Protein AF-D7SYY4-F1 (afdb_monomer_lite)

Secondary structure (DSSP, 8-state):
-HHHHHHHHHH--------HHHHHHHHHHGGGSTTTTTS---HHHHHHHHHHHHH-TTPPPPTT--HHHHHHHHHHHHHT-SS-TT-TTTHHHHHHTTT-HHHHHHHHTTS-HHHHHHHHHHHHHHHHHHHTTTTS---HHHHHTT--

Organism: Vitis vinifera (NCBI:txid29760)

pLDDT: mean 72.39, std 15.65, range [36.28, 93.69]

Structure (mmCIF, N/CA/C/O backbone):
data_AF-D7SYY4-F1
#
_entry.id   AF-D7SYY4-F1
#
loop_
_atom_site.group_PDB
_atom_site.id
_atom_site.type_symbol
_atom_site.label_atom_id
_atom_site.label_alt_id
_atom_site.label_comp_id
_atom_site.label_asym_id
_atom_site.label_entity_id
_atom_site.label_seq_id
_atom_site.pdbx_PDB_ins_code
_atom_site.Cartn_x
_atom_site.Cartn_y
_atom_site.Cartn_z
_atom_site.occupancy
_atom_site.B_iso_or_equiv
_atom_site.auth_seq_id
_atom_site.auth_comp_id
_atom_site.auth_asym_id
_atom_site.auth_atom_id
_atom_site.pdbx_PDB_model_num
ATOM 1 N N . MET A 1 1 ? 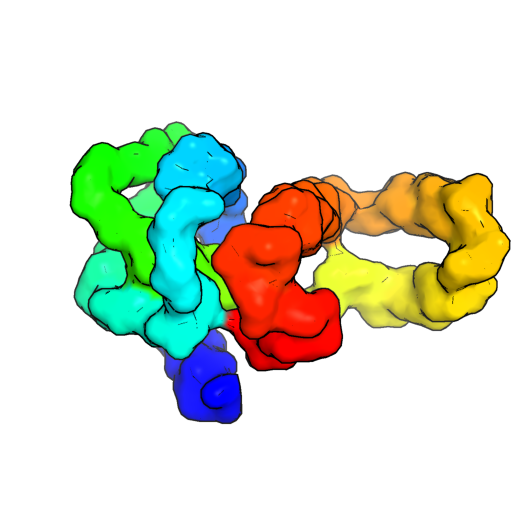0.645 -13.269 9.054 1.00 39.16 1 MET A N 1
ATOM 2 C CA . MET A 1 1 ? 0.969 -13.062 7.625 1.00 39.16 1 MET A CA 1
ATOM 3 C C . MET A 1 1 ? 0.149 -13.970 6.707 1.00 39.16 1 MET A C 1
ATOM 5 O O . MET A 1 1 ? -0.788 -13.464 6.114 1.00 39.16 1 MET A O 1
ATOM 9 N N . PHE A 1 2 ? 0.362 -15.296 6.660 1.00 36.28 2 PHE A N 1
ATOM 10 C CA . PHE A 1 2 ? -0.415 -16.194 5.773 1.00 36.28 2 PHE A CA 1
ATOM 11 C C . PHE A 1 2 ? -1.940 -16.154 6.000 1.00 36.28 2 PHE A C 1
ATOM 13 O O . PHE A 1 2 ? -2.691 -16.072 5.036 1.00 36.28 2 PHE A O 1
ATOM 20 N N . MET A 1 3 ? -2.406 -16.132 7.258 1.00 45.97 3 MET A N 1
ATOM 21 C CA . MET A 1 3 ? -3.841 -15.984 7.563 1.00 45.97 3 MET A CA 1
ATOM 22 C C . MET A 1 3 ? -4.418 -14.632 7.125 1.00 45.97 3 MET A C 1
ATOM 24 O O . MET A 1 3 ? -5.557 -14.588 6.682 1.00 45.97 3 MET A O 1
ATOM 28 N N . PHE A 1 4 ? -3.641 -13.549 7.218 1.00 47.75 4 PHE A N 1
ATOM 29 C CA . PHE A 1 4 ? -4.083 -12.200 6.849 1.00 47.75 4 PHE A CA 1
ATOM 30 C C . PHE A 1 4 ? -4.188 -12.046 5.327 1.00 47.75 4 PHE A C 1
ATOM 32 O O . PHE A 1 4 ? -5.172 -11.513 4.828 1.00 47.75 4 PHE A O 1
ATOM 39 N N . LEU A 1 5 ? -3.219 -12.595 4.585 1.00 45.75 5 LEU A N 1
ATOM 40 C CA . LEU A 1 5 ? -3.238 -12.622 3.121 1.00 45.75 5 LEU A CA 1
ATOM 41 C C . LEU A 1 5 ? -4.402 -13.463 2.586 1.00 45.75 5 LEU A C 1
ATOM 43 O O . LEU A 1 5 ? -5.123 -13.001 1.707 1.00 45.75 5 LEU A O 1
ATOM 47 N N . LEU A 1 6 ? -4.632 -14.657 3.150 1.00 49.94 6 LEU A N 1
ATOM 48 C CA . LEU A 1 6 ? -5.772 -15.500 2.775 1.00 49.94 6 LEU A CA 1
ATOM 49 C C . LEU A 1 6 ? -7.102 -14.804 3.102 1.00 49.94 6 LEU A C 1
ATOM 51 O O . LEU A 1 6 ? -8.025 -14.819 2.297 1.00 49.94 6 LEU A O 1
ATOM 55 N N . TRP A 1 7 ? -7.184 -14.153 4.264 1.00 52.66 7 TRP A N 1
ATOM 56 C CA . TRP A 1 7 ? -8.367 -13.417 4.698 1.00 52.66 7 TRP A CA 1
ATOM 57 C C . TRP A 1 7 ? -8.672 -12.213 3.794 1.00 52.66 7 TRP A C 1
ATOM 59 O O . TRP A 1 7 ? -9.812 -12.046 3.361 1.00 52.66 7 TRP A O 1
ATOM 69 N N . CYS A 1 8 ? -7.653 -11.432 3.431 1.00 52.19 8 CYS A N 1
ATOM 70 C CA . CYS A 1 8 ? -7.803 -10.289 2.539 1.00 52.19 8 CYS A CA 1
ATOM 71 C C . CYS A 1 8 ? -8.200 -10.714 1.116 1.00 52.19 8 CYS A C 1
ATOM 73 O O . CYS A 1 8 ? -9.085 -10.102 0.529 1.00 52.19 8 CYS A O 1
ATOM 75 N N . ASN A 1 9 ? -7.616 -11.792 0.580 1.00 49.69 9 ASN A N 1
ATOM 76 C CA . ASN A 1 9 ? -7.973 -12.311 -0.747 1.00 49.69 9 ASN A CA 1
ATOM 77 C C . ASN A 1 9 ? -9.384 -12.934 -0.792 1.00 49.69 9 ASN A C 1
ATOM 79 O O . ASN A 1 9 ? -10.056 -12.855 -1.813 1.00 49.69 9 ASN A O 1
ATOM 83 N N . ILE A 1 10 ? -9.844 -13.554 0.304 1.00 46.62 10 ILE A N 1
ATOM 84 C CA . ILE A 1 10 ? -11.146 -14.246 0.356 1.00 46.62 10 ILE A CA 1
ATOM 85 C C . ILE A 1 10 ? -12.308 -13.283 0.649 1.00 46.62 10 ILE A C 1
ATOM 87 O O . ILE A 1 10 ? -13.401 -13.474 0.118 1.00 46.62 10 ILE A O 1
ATOM 91 N N . HIS A 1 11 ? -12.110 -12.263 1.491 1.00 45.72 11 HIS A N 1
ATOM 92 C CA . HIS A 1 11 ? -13.207 -11.403 1.959 1.00 45.72 11 HIS A CA 1
ATOM 93 C C . HIS A 1 11 ? -13.196 -9.984 1.398 1.00 45.72 11 HIS A C 1
ATOM 95 O O . HIS A 1 11 ? -14.250 -9.349 1.346 1.00 45.72 11 HIS A O 1
ATOM 101 N N . CYS A 1 12 ? -12.044 -9.482 0.965 1.00 49.28 12 CYS A N 1
ATOM 102 C CA . CYS A 1 12 ? -11.928 -8.134 0.441 1.00 49.28 12 CYS A CA 1
ATOM 103 C C . CYS A 1 12 ? -11.822 -8.227 -1.087 1.00 49.28 12 CYS A C 1
ATOM 105 O O . CYS A 1 12 ? -10.736 -8.262 -1.656 1.00 49.28 12 CYS A O 1
ATOM 107 N N . ASN A 1 13 ? -12.979 -8.281 -1.754 1.00 46.84 13 ASN A N 1
ATOM 108 C CA . ASN A 1 13 ? -13.108 -8.180 -3.212 1.00 46.84 13 ASN A CA 1
ATOM 109 C C . ASN A 1 13 ? -12.811 -6.721 -3.630 1.00 46.84 13 ASN A C 1
ATOM 111 O O . ASN A 1 13 ? -13.703 -5.943 -3.970 1.00 46.84 13 ASN A O 1
ATOM 115 N N . LEU A 1 14 ? -11.559 -6.303 -3.434 1.00 50.66 14 LEU A N 1
ATOM 116 C CA . LEU A 1 14 ? -11.099 -4.922 -3.540 1.00 50.66 14 LEU A CA 1
ATOM 117 C C . LEU A 1 14 ? -10.851 -4.591 -5.008 1.00 50.66 14 LEU A C 1
ATOM 119 O O . LEU A 1 14 ? -9.714 -4.497 -5.456 1.00 50.66 14 LEU A O 1
ATOM 123 N N . GLN A 1 15 ? -11.918 -4.302 -5.747 1.00 48.88 15 GLN A N 1
ATOM 124 C CA . GLN A 1 15 ? -11.829 -3.328 -6.837 1.00 48.88 15 GLN A CA 1
ATOM 125 C C . GLN A 1 15 ? -11.751 -1.922 -6.221 1.00 48.88 15 GLN A C 1
ATOM 127 O O . GLN A 1 15 ? -12.607 -1.073 -6.448 1.00 48.88 15 GLN A O 1
ATOM 132 N N . MET A 1 16 ? -10.753 -1.690 -5.364 1.00 49.16 16 MET A N 1
ATOM 133 C CA . MET A 1 16 ? -10.583 -0.402 -4.706 1.00 49.16 16 MET A CA 1
ATOM 134 C C . MET A 1 16 ? -10.080 0.592 -5.733 1.00 49.16 16 MET A C 1
ATOM 136 O O . MET A 1 16 ? -8.897 0.615 -6.076 1.00 49.16 16 MET A O 1
ATOM 140 N N . ASN A 1 17 ? -10.968 1.479 -6.158 1.00 52.53 17 ASN A N 1
ATOM 141 C CA . ASN A 1 17 ? -10.536 2.789 -6.595 1.00 52.53 17 ASN A CA 1
ATOM 142 C C . ASN A 1 17 ? -9.964 3.508 -5.353 1.00 52.53 17 ASN A C 1
ATOM 144 O O . ASN A 1 17 ? -10.673 4.013 -4.495 1.00 52.53 17 ASN A O 1
ATOM 148 N N . TYR A 1 18 ? -8.646 3.390 -5.221 1.00 57.91 18 TYR A N 1
ATOM 149 C CA . TYR A 1 18 ? -7.681 4.237 -4.519 1.00 57.91 18 TYR A CA 1
ATOM 150 C C . TYR A 1 18 ? -8.182 5.135 -3.362 1.00 57.91 18 TYR A C 1
ATOM 152 O O . TYR A 1 18 ? -8.743 6.199 -3.616 1.00 57.91 18 TYR A O 1
ATOM 160 N N . PRO A 1 19 ? -7.836 4.859 -2.088 1.00 60.75 19 PRO A N 1
ATOM 161 C CA . PRO A 1 19 ? -8.019 5.827 -1.022 1.00 60.75 19 PRO A CA 1
ATOM 162 C C . PRO A 1 19 ? -6.720 6.632 -0.852 1.00 60.75 19 PRO A C 1
ATOM 164 O O . PRO A 1 19 ? -6.018 6.485 0.153 1.00 60.75 19 PRO A O 1
ATOM 167 N N . PHE A 1 20 ? -6.408 7.531 -1.801 1.00 66.62 20 PHE A N 1
ATOM 168 C CA . PHE A 1 20 ? -5.424 8.616 -1.576 1.00 66.62 20 PHE A CA 1
ATOM 169 C C . PHE A 1 20 ? -5.664 9.274 -0.213 1.00 66.62 20 PHE A C 1
ATOM 171 O O . PHE A 1 20 ? -4.745 9.648 0.509 1.00 66.62 20 PHE A O 1
ATOM 178 N N . THR A 1 21 ? -6.937 9.343 0.166 1.00 73.38 21 THR A N 1
ATOM 179 C CA . THR A 1 21 ? -7.409 9.870 1.429 1.00 73.38 21 THR A CA 1
ATOM 180 C C . THR A 1 21 ? -6.966 9.053 2.640 1.00 73.38 21 THR A C 1
ATOM 182 O O . THR A 1 21 ? -6.543 9.659 3.614 1.00 73.38 21 THR A O 1
ATOM 185 N N . CYS A 1 22 ? -6.969 7.713 2.596 1.00 76.88 22 CYS A N 1
ATOM 186 C CA . CYS A 1 22 ? -6.433 6.878 3.688 1.00 76.88 22 CYS A CA 1
ATOM 187 C C . CYS A 1 22 ? -4.925 7.066 3.846 1.00 76.88 22 CYS A C 1
ATOM 189 O O . CYS A 1 22 ? -4.392 7.112 4.951 1.00 76.88 22 CYS A O 1
ATOM 191 N N . MET A 1 23 ? -4.233 7.186 2.723 1.00 74.81 23 MET A N 1
ATOM 192 C CA . MET A 1 23 ? -2.800 7.416 2.675 1.00 74.81 23 MET A CA 1
ATOM 193 C C . MET A 1 23 ? -2.422 8.780 3.245 1.00 74.81 23 MET A C 1
ATOM 195 O O . MET A 1 23 ? -1.575 8.851 4.131 1.00 74.81 23 MET A O 1
ATOM 199 N N . ASN A 1 24 ? -3.096 9.846 2.817 1.00 76.31 24 ASN A N 1
ATOM 200 C CA . ASN A 1 24 ? -2.910 11.173 3.395 1.00 76.31 24 ASN A CA 1
ATOM 201 C C . ASN A 1 24 ? -3.293 11.196 4.869 1.00 76.31 24 ASN A C 1
ATOM 203 O O . ASN A 1 24 ? -2.575 11.779 5.669 1.00 76.31 24 ASN A O 1
ATOM 207 N N . TYR A 1 25 ? -4.375 10.517 5.247 1.00 80.62 25 TYR A N 1
ATOM 208 C CA . TYR A 1 25 ? -4.792 10.391 6.638 1.00 80.62 25 TYR A CA 1
ATOM 209 C C . TYR A 1 25 ? -3.696 9.750 7.501 1.00 80.62 25 TYR A C 1
ATOM 211 O O . TYR A 1 25 ? -3.315 10.301 8.534 1.00 80.62 25 TYR A O 1
ATOM 219 N N . LEU A 1 26 ? -3.106 8.643 7.039 1.00 79.00 26 LEU A N 1
ATOM 220 C CA . LEU A 1 26 ? -1.986 7.991 7.716 1.00 79.00 26 LEU A CA 1
ATOM 221 C C . LEU A 1 26 ? -0.742 8.878 7.762 1.00 79.00 26 LEU A C 1
ATOM 223 O O . LEU A 1 26 ? -0.141 8.981 8.828 1.00 79.00 26 LEU A O 1
ATOM 227 N N . ILE A 1 27 ? -0.377 9.529 6.651 1.00 74.56 27 ILE A N 1
ATOM 228 C CA . ILE A 1 27 ? 0.788 10.425 6.556 1.00 74.56 27 ILE A CA 1
ATOM 229 C C . ILE A 1 27 ? 0.645 11.625 7.511 1.00 74.56 27 ILE A C 1
ATOM 231 O O . ILE A 1 27 ? 1.607 11.989 8.189 1.00 74.56 27 ILE A O 1
ATOM 235 N N . LEU A 1 28 ? -0.556 12.204 7.602 1.00 74.38 28 LEU A N 1
ATOM 236 C CA . LEU A 1 28 ? -0.848 13.396 8.400 1.00 74.38 28 LEU A CA 1
ATOM 237 C C . LEU A 1 28 ? -1.025 13.094 9.896 1.00 74.38 28 LEU A C 1
ATOM 239 O O . LEU A 1 28 ? -0.534 13.858 10.725 1.00 74.38 28 LEU A O 1
ATOM 243 N N . LEU A 1 29 ? -1.712 12.002 10.256 1.00 70.06 29 LEU A N 1
ATOM 244 C CA . LEU A 1 29 ? -2.144 11.735 11.638 1.00 70.06 29 LEU A CA 1
ATOM 245 C C . LEU A 1 29 ? -1.468 10.511 12.276 1.00 70.06 29 LEU A C 1
ATOM 247 O O . LEU A 1 29 ? -1.242 10.483 13.485 1.00 70.06 29 LEU A O 1
ATOM 251 N N . GLY A 1 30 ? -1.112 9.503 11.478 1.00 58.62 30 GLY A N 1
ATOM 252 C CA . GLY A 1 30 ? -0.745 8.158 11.940 1.00 58.62 30 GLY A CA 1
ATOM 253 C C . GLY A 1 30 ? 0.569 8.031 12.704 1.00 58.62 30 GLY A C 1
ATOM 254 O O . GLY A 1 30 ? 0.789 7.078 13.446 1.00 58.62 30 GLY A O 1
ATOM 255 N N . LEU A 1 31 ? 1.484 8.976 12.529 1.00 59.31 31 LEU A N 1
ATOM 256 C CA . LEU A 1 31 ? 2.914 8.675 12.657 1.00 59.31 31 LEU A CA 1
ATOM 257 C C . LEU A 1 31 ? 3.559 9.186 13.945 1.00 59.31 31 LEU A C 1
ATOM 259 O O . LEU A 1 31 ? 4.784 9.260 14.022 1.00 59.31 31 LEU A O 1
ATOM 263 N N . ASN A 1 32 ? 2.760 9.561 14.943 1.00 57.59 32 ASN A N 1
ATOM 264 C CA . ASN A 1 32 ? 3.226 9.751 16.324 1.00 57.59 32 ASN A CA 1
ATOM 265 C C . ASN A 1 32 ? 2.850 8.565 17.227 1.00 57.59 32 ASN A C 1
ATOM 267 O O . ASN A 1 32 ? 3.300 8.509 18.368 1.00 57.59 32 ASN A O 1
ATOM 271 N N . SER A 1 33 ? 2.051 7.619 16.721 1.00 57.94 33 SER A N 1
ATOM 272 C CA . SER A 1 33 ? 1.621 6.452 17.482 1.00 57.94 33 SER A CA 1
ATOM 273 C C . SER A 1 33 ? 2.556 5.264 17.206 1.00 57.94 33 SER A C 1
ATOM 275 O O . SER A 1 33 ? 2.748 4.874 16.047 1.00 57.94 33 SER A O 1
ATOM 277 N N . PRO A 1 34 ? 3.215 4.694 18.228 1.00 60.62 34 PRO A N 1
ATOM 278 C CA . PRO A 1 34 ? 4.068 3.529 18.044 1.00 60.62 34 PRO A CA 1
ATOM 279 C C . PRO A 1 34 ? 3.238 2.311 17.609 1.00 60.62 34 PRO A C 1
ATOM 281 O O . PRO A 1 34 ? 2.111 2.118 18.047 1.00 60.62 34 PRO A O 1
ATOM 284 N N . ASN A 1 35 ? 3.834 1.434 16.795 1.00 66.00 35 ASN A N 1
ATOM 285 C CA . ASN A 1 35 ? 3.274 0.125 16.411 1.00 66.00 35 ASN A CA 1
ATOM 286 C C . ASN A 1 35 ? 2.011 0.123 15.522 1.00 66.00 35 ASN A C 1
ATOM 288 O O . ASN A 1 35 ? 1.415 -0.939 15.362 1.00 66.00 35 ASN A O 1
ATOM 292 N N . VAL A 1 36 ? 1.653 1.236 14.876 1.00 72.50 36 VAL A N 1
ATOM 293 C CA . VAL A 1 36 ? 0.459 1.350 14.007 1.00 72.50 36 VAL A CA 1
ATOM 294 C C . VAL A 1 36 ? 0.348 0.249 12.937 1.00 72.50 36 VAL A C 1
ATOM 296 O O . VAL A 1 36 ? -0.739 -0.252 12.685 1.00 72.50 36 VAL A O 1
ATOM 299 N N . PHE A 1 37 ? 1.466 -0.213 12.368 1.00 72.44 37 PHE A N 1
ATOM 300 C CA . PHE A 1 37 ? 1.464 -1.283 11.356 1.00 72.44 37 PHE A CA 1
ATOM 301 C C . PHE A 1 37 ? 1.529 -2.713 11.923 1.00 72.44 37 PHE A C 1
ATOM 303 O O . PHE A 1 37 ? 1.366 -3.674 11.170 1.00 72.44 37 PHE A O 1
ATOM 310 N N . LYS A 1 38 ? 1.755 -2.883 13.234 1.00 72.19 38 LYS A N 1
ATOM 311 C CA . LYS A 1 38 ? 1.967 -4.205 13.858 1.00 72.19 38 LYS A CA 1
ATOM 312 C C . LYS A 1 38 ? 0.681 -4.931 14.248 1.00 72.19 38 LYS A C 1
ATOM 314 O O . LYS A 1 38 ? 0.739 -6.125 14.514 1.00 72.19 38 LYS A O 1
ATOM 319 N N . SER A 1 39 ? -0.438 -4.218 14.331 1.00 78.50 39 SER A N 1
ATOM 320 C CA . SER A 1 39 ? -1.746 -4.795 14.645 1.00 78.50 39 SER A CA 1
ATOM 321 C C . SER A 1 39 ? -2.571 -4.976 13.369 1.00 78.50 39 SER A C 1
ATOM 323 O O . SER A 1 39 ? -2.339 -4.292 12.368 1.00 78.50 39 SER A O 1
ATOM 325 N N . ASP A 1 40 ? -3.503 -5.925 13.393 1.00 79.88 40 ASP A N 1
ATOM 326 C CA . ASP A 1 40 ? -4.377 -6.256 12.262 1.00 79.88 40 ASP A CA 1
ATOM 327 C C . ASP A 1 40 ? -5.647 -5.391 12.207 1.00 79.88 40 ASP A C 1
ATOM 329 O O . ASP A 1 40 ? -6.378 -5.466 11.224 1.00 79.88 40 ASP A O 1
ATOM 333 N N . GLY A 1 41 ? -5.867 -4.534 13.212 1.00 84.69 41 GLY A N 1
ATOM 334 C CA . GLY A 1 41 ? -7.030 -3.644 13.300 1.00 84.69 41 GLY A CA 1
ATOM 335 C C . GLY A 1 41 ? -8.347 -4.361 13.613 1.00 84.69 41 GLY A C 1
ATOM 336 O O . GLY A 1 41 ? -8.405 -5.587 13.734 1.00 84.69 41 GLY A O 1
ATOM 337 N N . ASP A 1 42 ? -9.415 -3.583 13.780 1.00 88.56 42 ASP A N 1
ATOM 338 C CA . ASP A 1 42 ? -10.776 -4.085 13.930 1.00 88.56 42 ASP A CA 1
ATOM 339 C C . ASP A 1 42 ? -11.352 -4.467 12.564 1.00 88.56 42 ASP A C 1
ATOM 341 O O . ASP A 1 42 ? -11.583 -3.652 11.664 1.00 88.56 42 ASP A O 1
ATOM 345 N N . ILE A 1 43 ? -11.654 -5.755 12.448 1.00 84.44 43 ILE A N 1
ATOM 346 C CA . ILE A 1 43 ? -12.205 -6.385 11.259 1.00 84.44 43 ILE A CA 1
ATOM 347 C C . ILE A 1 43 ? -13.479 -5.703 10.739 1.00 84.44 43 ILE A C 1
ATOM 349 O O . ILE A 1 43 ? -13.672 -5.584 9.528 1.00 84.44 43 ILE A O 1
ATOM 353 N N . LYS A 1 44 ? -14.350 -5.234 11.639 1.00 89.00 44 LYS A N 1
ATOM 354 C CA . LYS A 1 44 ? -15.634 -4.617 11.292 1.00 89.00 44 LYS A CA 1
ATOM 355 C C . LYS A 1 44 ? -15.425 -3.221 10.727 1.00 89.00 44 LYS A C 1
ATOM 357 O O . LYS A 1 44 ? -16.102 -2.848 9.770 1.00 89.00 44 LYS A O 1
ATOM 362 N N . VAL A 1 45 ? -14.473 -2.475 11.286 1.00 90.06 45 VAL A N 1
ATOM 363 C CA . VAL A 1 45 ? -14.098 -1.144 10.794 1.00 90.06 45 VAL A CA 1
ATOM 364 C C . VAL A 1 45 ? -13.484 -1.265 9.404 1.00 90.06 45 VAL A C 1
ATOM 366 O O . VAL A 1 45 ? -13.896 -0.557 8.488 1.00 90.06 45 VAL A O 1
ATOM 369 N N . ILE A 1 46 ? -12.577 -2.224 9.204 1.00 86.56 46 ILE A N 1
ATOM 370 C CA . ILE A 1 46 ? -11.950 -2.468 7.899 1.00 86.56 46 ILE A CA 1
ATOM 371 C C . ILE A 1 46 ? -13.007 -2.835 6.849 1.00 86.56 46 ILE A C 1
ATOM 373 O O . ILE A 1 46 ? -13.030 -2.237 5.777 1.00 86.56 46 ILE A O 1
ATOM 377 N N . GLN A 1 47 ? -13.926 -3.757 7.152 1.00 85.44 47 GLN A N 1
ATOM 378 C CA . GLN A 1 47 ? -15.008 -4.137 6.232 1.00 85.44 47 GLN A CA 1
ATOM 379 C C . GLN A 1 47 ? -15.938 -2.967 5.888 1.00 85.44 47 GLN A C 1
ATOM 381 O O . GLN A 1 47 ? -16.355 -2.818 4.734 1.00 85.44 47 GLN A O 1
ATOM 386 N N . TYR A 1 48 ? -16.247 -2.121 6.873 1.00 89.00 48 TYR A N 1
ATOM 387 C CA . TYR A 1 48 ? -17.011 -0.899 6.657 1.00 89.00 48 TYR A CA 1
ATOM 388 C C . TYR A 1 48 ? -16.284 0.056 5.701 1.00 89.00 48 TYR A C 1
ATOM 390 O O . TYR A 1 48 ? -16.878 0.500 4.719 1.00 89.00 48 TYR A O 1
ATOM 398 N N . LEU A 1 49 ? -14.995 0.318 5.934 1.00 86.38 49 LEU A N 1
ATOM 399 C CA . LEU A 1 49 ? -14.190 1.205 5.091 1.00 86.38 49 LEU A CA 1
ATOM 400 C C . LEU A 1 49 ? -14.058 0.666 3.663 1.00 86.38 49 LEU A C 1
ATOM 402 O O . LEU A 1 49 ? -14.222 1.417 2.708 1.00 86.38 49 LEU A O 1
ATOM 406 N N . VAL A 1 50 ? -13.830 -0.637 3.502 1.00 82.69 50 VAL A N 1
ATOM 407 C CA . VAL A 1 50 ? -13.820 -1.293 2.186 1.00 82.69 50 VAL A CA 1
ATOM 408 C C . VAL A 1 50 ? -15.145 -1.078 1.457 1.00 82.69 50 VAL A C 1
ATOM 410 O O . VAL A 1 50 ? -15.160 -0.677 0.297 1.00 82.69 50 VAL A O 1
ATOM 413 N N . SER A 1 51 ? -16.268 -1.294 2.144 1.00 84.25 51 SER A N 1
ATOM 414 C CA . SER A 1 51 ? -17.600 -1.105 1.559 1.00 84.25 51 SER A CA 1
ATOM 415 C C . SER A 1 51 ? -17.851 0.353 1.163 1.00 84.25 51 SER A C 1
ATOM 417 O O . SER A 1 51 ? -18.458 0.614 0.125 1.00 84.25 51 SER A O 1
ATOM 419 N N . LEU A 1 52 ? -17.366 1.298 1.973 1.00 85.38 52 LEU A N 1
ATOM 420 C CA . LEU A 1 52 ? -17.456 2.732 1.715 1.00 85.38 52 LEU A CA 1
ATOM 421 C C . LEU A 1 52 ? -16.713 3.112 0.425 1.00 85.38 52 LEU A C 1
ATOM 423 O O . LEU A 1 52 ? -17.310 3.706 -0.469 1.00 85.38 52 LEU A O 1
ATOM 427 N N . TYR A 1 53 ? -15.448 2.710 0.298 1.00 79.00 53 TYR A N 1
ATOM 428 C CA . TYR A 1 53 ? -14.607 3.072 -0.848 1.00 79.00 53 TYR A CA 1
ATOM 429 C C . TYR A 1 53 ? -14.938 2.306 -2.129 1.00 79.00 53 TYR A C 1
ATOM 431 O O . TYR A 1 53 ? -14.786 2.850 -3.221 1.00 79.00 53 TYR A O 1
ATOM 439 N N . ASN A 1 54 ? -15.452 1.079 -2.019 1.00 78.94 54 ASN A N 1
ATOM 440 C CA . ASN A 1 54 ? -15.988 0.355 -3.172 1.00 78.94 54 ASN A CA 1
ATOM 441 C C . ASN A 1 54 ? -17.247 1.028 -3.742 1.00 78.94 54 ASN A C 1
ATOM 443 O O . ASN A 1 54 ? -17.545 0.872 -4.924 1.00 78.94 54 ASN A O 1
ATOM 447 N N . LYS A 1 55 ? -18.006 1.755 -2.911 1.00 82.12 55 LYS A N 1
ATOM 448 C CA . LYS A 1 55 ? -19.200 2.490 -3.344 1.00 82.12 55 LYS A CA 1
ATOM 449 C C . LYS A 1 55 ? -18.845 3.829 -3.988 1.00 82.12 55 LYS A C 1
ATOM 451 O O . LYS A 1 55 ? -19.427 4.175 -5.012 1.00 82.12 55 LYS A O 1
ATOM 456 N N . ASP A 1 56 ? -17.932 4.576 -3.376 1.00 79.44 56 ASP A N 1
ATOM 457 C CA . ASP A 1 56 ? -17.399 5.823 -3.919 1.00 79.44 56 ASP A CA 1
ATOM 458 C C . ASP A 1 56 ? -15.953 6.038 -3.460 1.00 79.44 56 ASP A C 1
ATOM 460 O O . ASP A 1 56 ? -15.664 6.288 -2.290 1.00 79.44 56 ASP A O 1
ATOM 464 N N . SER A 1 57 ? -15.036 5.995 -4.418 1.00 69.19 57 SER A N 1
ATOM 465 C CA . SER A 1 57 ? -13.609 6.187 -4.180 1.00 69.19 57 SER A CA 1
ATOM 466 C C . SER A 1 57 ? -13.206 7.611 -3.844 1.00 69.19 57 SER A C 1
ATOM 468 O O . SER A 1 57 ? -12.126 7.831 -3.305 1.00 69.19 57 SER A O 1
ATOM 470 N N . ASN A 1 58 ? -14.049 8.588 -4.179 1.00 73.19 58 ASN A N 1
ATOM 471 C CA . ASN A 1 58 ? -13.765 9.997 -3.928 1.00 73.19 58 ASN A CA 1
ATOM 472 C C . ASN A 1 58 ? -14.244 10.447 -2.541 1.00 73.19 58 ASN A C 1
ATOM 474 O O . ASN A 1 58 ? -14.073 11.611 -2.177 1.00 73.19 58 ASN A O 1
ATOM 478 N N . THR A 1 59 ? -14.835 9.538 -1.761 1.00 80.56 59 THR A N 1
ATOM 479 C CA . THR A 1 59 ? -15.274 9.823 -0.398 1.00 80.56 59 THR A CA 1
ATOM 480 C C . THR A 1 59 ? -14.075 10.168 0.498 1.00 80.56 59 THR A C 1
ATOM 482 O O . THR A 1 59 ? -12.989 9.588 0.405 1.00 80.56 59 THR A O 1
ATOM 485 N N . SER A 1 60 ? -14.258 11.154 1.378 1.00 81.75 60 SER A N 1
ATOM 486 C CA . SER A 1 60 ? -13.237 11.549 2.347 1.00 81.75 60 SER A CA 1
ATOM 487 C C . SER A 1 60 ? -13.004 10.460 3.400 1.00 81.75 60 SER A C 1
ATOM 489 O O . SER A 1 60 ? -13.934 9.741 3.767 1.00 81.75 60 SER A O 1
ATOM 491 N N . PHE A 1 61 ? -11.792 10.378 3.958 1.00 83.50 61 PHE A N 1
ATOM 492 C CA . PHE A 1 61 ? -11.518 9.432 5.037 1.00 83.50 61 PHE A CA 1
ATOM 493 C C . PHE A 1 61 ? -12.334 9.808 6.279 1.00 83.50 61 PHE A C 1
ATOM 495 O O . PHE A 1 61 ? -12.264 10.970 6.687 1.00 83.50 61 PHE A O 1
ATOM 502 N N . PRO A 1 62 ? -13.125 8.882 6.859 1.00 86.75 62 PRO A N 1
ATOM 503 C CA . PRO A 1 62 ? -13.983 9.220 7.985 1.00 86.75 62 PRO A CA 1
ATOM 504 C C . PRO A 1 62 ? -13.164 9.718 9.178 1.00 86.75 62 PRO A C 1
ATOM 506 O O . PRO A 1 62 ? -12.151 9.120 9.550 1.00 86.75 62 PRO A O 1
ATOM 509 N N . GLU A 1 63 ? -13.608 10.815 9.785 1.00 83.00 63 GLU A N 1
ATOM 510 C CA . GLU A 1 63 ? -12.986 11.335 11.000 1.00 83.00 63 GLU A CA 1
ATOM 511 C C . GLU A 1 63 ? -13.138 10.341 12.162 1.00 83.00 63 GLU A C 1
ATOM 513 O O . GLU A 1 63 ? -14.136 9.629 12.270 1.00 83.00 63 GLU A O 1
ATOM 518 N N . GLY A 1 64 ? -12.136 10.292 13.043 1.00 83.00 64 GLY A N 1
ATOM 519 C CA . GLY A 1 64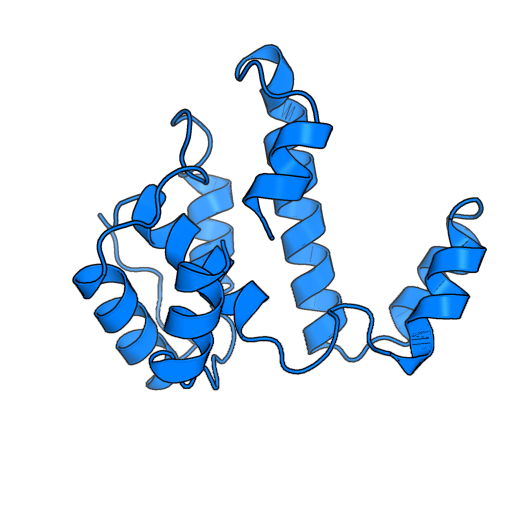 ? -12.164 9.459 14.252 1.00 83.00 64 GLY A CA 1
ATOM 520 C C . GLY A 1 64 ? -11.875 7.967 14.054 1.00 83.00 64 GLY A C 1
ATOM 521 O O . GLY A 1 64 ? -11.899 7.227 15.033 1.00 83.00 64 GLY A O 1
ATOM 522 N N . VAL A 1 65 ? -11.580 7.517 12.832 1.00 88.44 65 VAL A N 1
ATOM 523 C CA . VAL A 1 65 ? -11.106 6.145 12.580 1.00 88.44 65 VAL A CA 1
ATOM 524 C C . VAL A 1 65 ? -9.744 5.925 13.241 1.00 88.44 65 VAL A C 1
ATOM 526 O O . VAL A 1 65 ? -8.860 6.777 13.159 1.00 88.44 65 VAL A O 1
ATOM 529 N N . ASP A 1 66 ? -9.558 4.769 13.879 1.00 87.06 66 ASP A N 1
ATOM 530 C CA . ASP A 1 66 ? -8.288 4.444 14.520 1.00 87.06 66 ASP A CA 1
ATOM 531 C C . ASP A 1 66 ? -7.161 4.300 13.481 1.00 87.06 66 ASP A C 1
ATOM 533 O O . ASP A 1 66 ? -7.331 3.765 12.381 1.00 87.06 66 ASP A O 1
ATOM 537 N N . LEU A 1 67 ? -5.971 4.784 13.836 1.00 83.56 67 LEU A N 1
ATOM 538 C CA . LEU A 1 67 ? -4.796 4.754 12.966 1.00 83.56 67 LEU A CA 1
ATOM 539 C C . LEU A 1 67 ? -4.359 3.325 12.625 1.00 83.56 67 LEU A C 1
ATOM 541 O O . LEU A 1 67 ? -3.848 3.087 11.531 1.00 83.56 67 LEU A O 1
ATOM 545 N N . VAL A 1 68 ? -4.559 2.383 13.547 1.00 84.94 68 VAL A N 1
ATOM 546 C CA . VAL A 1 68 ? -4.314 0.956 13.337 1.00 84.94 68 VAL A CA 1
ATOM 547 C C . VAL A 1 68 ? -5.260 0.403 12.276 1.00 84.94 68 VAL A C 1
ATOM 549 O O . VAL A 1 68 ? -4.811 -0.330 11.398 1.00 84.94 68 VAL A O 1
ATOM 552 N N . ASP A 1 69 ? -6.534 0.791 12.298 1.00 87.56 69 ASP A N 1
ATOM 553 C CA . ASP A 1 69 ? -7.527 0.333 11.319 1.00 87.56 69 ASP A CA 1
ATOM 554 C C . ASP A 1 69 ? -7.236 0.905 9.929 1.00 87.56 69 ASP A C 1
ATOM 556 O O . ASP A 1 69 ? -7.283 0.189 8.927 1.00 87.56 69 ASP A O 1
ATOM 560 N N . ALA A 1 70 ? -6.847 2.181 9.865 1.00 85.25 70 ALA A N 1
ATOM 561 C CA . ALA A 1 70 ? -6.381 2.812 8.633 1.00 85.25 70 ALA A CA 1
ATOM 562 C C . ALA A 1 70 ? -5.130 2.106 8.071 1.00 85.25 70 ALA A C 1
ATOM 564 O O . ALA A 1 70 ? -5.030 1.847 6.870 1.00 85.25 70 ALA A O 1
ATOM 565 N N . ALA A 1 71 ? -4.178 1.741 8.935 1.00 82.56 71 ALA A N 1
ATOM 566 C CA . ALA A 1 71 ? -2.975 1.015 8.539 1.00 82.56 71 ALA A CA 1
ATOM 567 C C . ALA A 1 71 ? -3.280 -0.418 8.088 1.00 82.56 71 ALA A C 1
ATOM 569 O O . ALA A 1 71 ? -2.697 -0.896 7.113 1.00 82.56 71 ALA A O 1
ATOM 570 N N . ALA A 1 72 ? -4.212 -1.096 8.754 1.00 84.44 72 ALA A N 1
ATOM 571 C CA . ALA A 1 72 ? -4.693 -2.407 8.350 1.00 84.44 72 ALA A CA 1
ATOM 572 C C . ALA A 1 72 ? -5.391 -2.361 6.985 1.00 84.44 72 ALA A C 1
ATOM 574 O O . ALA A 1 72 ? -5.107 -3.205 6.137 1.00 84.44 72 ALA A O 1
ATOM 575 N N . LEU A 1 73 ? -6.205 -1.334 6.716 1.00 84.62 73 LEU A N 1
ATOM 576 C CA . LEU A 1 73 ? -6.808 -1.109 5.400 1.00 84.62 73 LEU A CA 1
ATOM 577 C C . LEU A 1 73 ? -5.744 -0.921 4.304 1.00 84.62 73 LEU A C 1
ATOM 579 O O . LEU A 1 73 ? -5.859 -1.509 3.228 1.00 84.62 73 LEU A O 1
ATOM 583 N N . ALA A 1 74 ? -4.684 -0.153 4.578 1.00 81.94 74 ALA A N 1
ATOM 584 C CA . ALA A 1 74 ? -3.572 0.015 3.641 1.00 81.94 74 ALA A CA 1
ATOM 585 C C . ALA A 1 74 ? -2.834 -1.310 3.365 1.00 81.94 74 ALA A C 1
ATOM 587 O O . ALA A 1 74 ? -2.523 -1.605 2.209 1.00 81.94 74 ALA A O 1
ATOM 588 N N . LYS A 1 75 ? -2.607 -2.140 4.396 1.00 79.81 75 LYS A N 1
ATOM 589 C CA . LYS A 1 75 ? -2.047 -3.496 4.235 1.00 79.81 75 LYS A CA 1
ATOM 590 C C . LYS A 1 75 ? -2.954 -4.379 3.375 1.00 79.81 75 LYS A C 1
ATOM 592 O O . LYS A 1 75 ? -2.462 -5.050 2.473 1.00 79.81 75 LYS A O 1
ATOM 597 N N . CYS A 1 76 ? -4.266 -4.343 3.613 1.00 78.88 76 CYS A N 1
ATOM 598 C CA . CYS A 1 76 ? -5.248 -5.085 2.822 1.00 78.88 76 CYS A CA 1
ATOM 599 C C . CYS A 1 76 ? -5.191 -4.706 1.337 1.00 78.88 76 CYS A C 1
ATOM 601 O O . CYS A 1 76 ? -5.160 -5.577 0.472 1.00 78.88 76 CYS A O 1
ATOM 603 N N . TYR A 1 77 ? -5.113 -3.409 1.031 1.00 78.19 77 TYR A N 1
ATOM 604 C CA . TYR A 1 77 ? -4.986 -2.943 -0.348 1.00 78.19 77 TYR A CA 1
ATOM 605 C C . TYR A 1 77 ? -3.727 -3.499 -1.030 1.00 78.19 77 TYR A C 1
ATOM 607 O O . TYR A 1 77 ? -3.828 -4.098 -2.099 1.00 78.19 77 TYR A O 1
ATOM 615 N N . LEU A 1 78 ? -2.557 -3.382 -0.393 1.00 76.56 78 LEU A N 1
ATOM 616 C CA . LEU A 1 78 ? -1.301 -3.896 -0.954 1.00 76.56 78 LEU A CA 1
ATOM 617 C C . LEU A 1 78 ? -1.332 -5.420 -1.150 1.00 76.56 78 LEU A C 1
ATOM 619 O O . LEU A 1 78 ? -0.849 -5.916 -2.165 1.00 76.56 78 LEU A O 1
ATOM 623 N N . ALA A 1 79 ? -1.940 -6.149 -0.214 1.00 76.38 79 ALA A N 1
ATOM 624 C CA . ALA A 1 79 ? -2.120 -7.598 -0.292 1.00 76.38 79 ALA A CA 1
ATOM 625 C C . ALA A 1 79 ? -3.117 -8.047 -1.376 1.00 76.38 79 ALA A C 1
ATOM 627 O O . ALA A 1 79 ? -3.073 -9.199 -1.805 1.00 76.38 79 ALA A O 1
ATOM 628 N N . SER A 1 80 ? -4.031 -7.166 -1.793 1.00 73.44 80 SER A N 1
ATOM 629 C CA . SER A 1 80 ? -5.052 -7.460 -2.809 1.00 73.44 80 SER A CA 1
ATOM 630 C C . SER A 1 80 ? -4.568 -7.289 -4.251 1.00 73.44 80 SER A C 1
ATOM 632 O O . SER A 1 80 ? -5.280 -7.659 -5.183 1.00 73.44 80 SER A O 1
ATOM 634 N N . LEU A 1 81 ? -3.361 -6.751 -4.452 1.00 71.62 81 LEU A N 1
ATOM 635 C CA . LEU A 1 81 ? -2.784 -6.584 -5.782 1.00 71.62 81 LEU A CA 1
ATOM 636 C C . LEU A 1 81 ? -2.560 -7.957 -6.437 1.00 71.62 81 LEU A C 1
ATOM 638 O O . LEU A 1 81 ? -1.809 -8.789 -5.931 1.00 71.62 81 LEU A O 1
ATOM 642 N N . LEU A 1 82 ? -3.218 -8.181 -7.579 1.00 65.12 82 LEU A N 1
ATOM 643 C CA . LEU A 1 82 ? -3.146 -9.436 -8.345 1.00 65.12 82 LEU A CA 1
ATOM 644 C C . LEU A 1 82 ? -1.774 -9.663 -8.996 1.00 65.12 82 LEU A C 1
ATOM 646 O O . LEU A 1 82 ? -1.394 -10.795 -9.289 1.00 65.12 82 LEU A O 1
ATOM 650 N N . GLU A 1 83 ? -1.032 -8.584 -9.221 1.00 70.38 83 GLU A N 1
ATOM 651 C CA . GLU A 1 83 ? 0.313 -8.590 -9.776 1.00 70.38 83 GLU A CA 1
ATOM 652 C C . GLU A 1 83 ? 1.271 -7.811 -8.863 1.00 70.38 83 GLU A C 1
ATOM 654 O O . GLU A 1 83 ? 0.834 -6.928 -8.117 1.00 70.38 83 GLU A O 1
ATOM 659 N N . PRO A 1 84 ? 2.584 -8.108 -8.899 1.00 74.69 84 PRO A N 1
ATOM 660 C CA . PRO A 1 84 ? 3.574 -7.335 -8.173 1.00 74.69 84 PRO A CA 1
ATOM 661 C C . PRO A 1 84 ? 3.423 -5.856 -8.495 1.00 74.69 84 PRO A C 1
A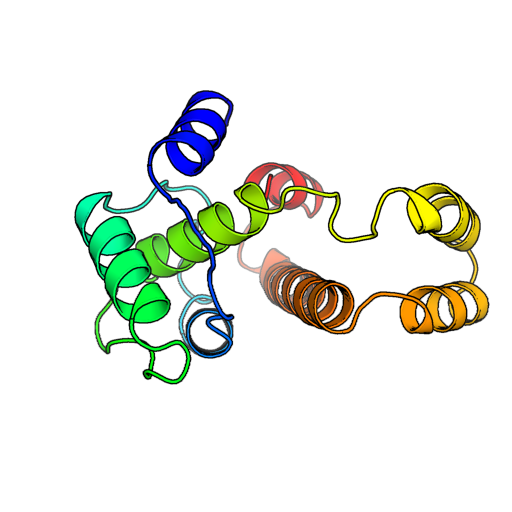TOM 663 O O . PRO A 1 84 ? 3.202 -5.481 -9.643 1.00 74.69 84 PRO A O 1
ATOM 666 N N . LEU A 1 85 ? 3.632 -5.004 -7.496 1.00 75.81 85 LEU A N 1
ATOM 667 C CA . LEU A 1 85 ? 3.513 -3.557 -7.650 1.00 75.81 85 LEU A CA 1
ATOM 668 C C . LEU A 1 85 ? 4.342 -3.007 -8.820 1.00 75.81 85 LEU A C 1
ATOM 670 O O . LEU A 1 85 ? 3.915 -2.101 -9.524 1.00 75.81 85 LEU A O 1
ATOM 674 N N . THR A 1 86 ? 5.509 -3.595 -9.065 1.00 80.38 86 THR A N 1
ATOM 675 C CA . THR A 1 86 ? 6.403 -3.232 -10.164 1.00 80.38 86 THR A CA 1
ATOM 676 C C . THR A 1 86 ? 6.112 -3.958 -11.478 1.00 80.38 86 THR A C 1
ATOM 678 O O . THR A 1 86 ? 6.899 -3.820 -12.407 1.00 80.38 86 THR A O 1
ATOM 681 N N . THR A 1 87 ? 5.016 -4.716 -11.571 1.00 83.31 87 THR A N 1
ATOM 682 C CA . THR A 1 87 ? 4.656 -5.662 -12.646 1.00 83.31 87 THR A CA 1
ATOM 683 C C . THR A 1 87 ? 5.678 -6.791 -12.829 1.00 83.31 87 THR A C 1
ATOM 685 O O . THR A 1 87 ? 6.845 -6.678 -12.442 1.00 83.31 87 THR A O 1
ATOM 688 N N . PHE A 1 88 ? 5.258 -7.912 -13.418 1.00 82.81 88 PHE A N 1
ATOM 689 C CA . PHE A 1 88 ? 6.189 -8.998 -13.751 1.00 82.81 88 PHE A CA 1
ATOM 690 C C . PHE A 1 88 ? 7.147 -8.616 -14.887 1.00 82.81 88 PHE A C 1
ATOM 692 O O . PHE A 1 88 ? 8.315 -9.003 -14.858 1.00 82.81 88 PHE A O 1
ATOM 699 N N . GLU A 1 89 ? 6.671 -7.832 -15.857 1.00 87.25 89 GLU A N 1
ATOM 700 C CA . GLU A 1 89 ? 7.435 -7.423 -17.040 1.00 87.25 89 GLU A CA 1
ATOM 701 C C . GLU A 1 89 ? 8.656 -6.573 -16.667 1.00 87.25 89 GLU A C 1
ATOM 703 O O . GLU A 1 89 ? 9.772 -6.847 -17.107 1.00 87.25 89 GLU A O 1
ATOM 708 N N . LEU A 1 90 ? 8.474 -5.587 -15.784 1.00 88.56 90 LEU A N 1
ATOM 709 C CA . LEU A 1 90 ? 9.541 -4.648 -15.422 1.00 88.56 90 LEU A CA 1
ATOM 710 C C . LEU A 1 90 ? 10.414 -5.126 -14.251 1.00 88.56 90 LEU A C 1
ATOM 712 O O . LEU A 1 90 ? 11.415 -4.478 -13.938 1.00 88.56 90 LEU A O 1
ATOM 716 N N . TYR A 1 91 ? 10.092 -6.256 -13.612 1.00 86.62 91 TYR A N 1
ATOM 717 C CA . TYR A 1 91 ? 10.797 -6.745 -12.419 1.00 86.62 91 TYR A CA 1
ATOM 718 C C . TYR A 1 91 ? 12.315 -6.878 -12.628 1.00 86.62 91 TYR A C 1
ATOM 720 O O . TYR A 1 91 ? 13.109 -6.374 -11.829 1.00 86.62 91 TYR A O 1
ATOM 728 N N . ASN A 1 92 ? 12.735 -7.530 -13.718 1.00 87.12 92 ASN A N 1
ATOM 729 C CA . ASN A 1 92 ? 14.156 -7.753 -14.001 1.00 87.12 92 ASN A CA 1
ATOM 730 C C . ASN A 1 92 ? 14.887 -6.452 -14.360 1.00 87.12 92 ASN A C 1
ATOM 732 O O . ASN A 1 92 ? 16.026 -6.259 -13.934 1.00 87.12 92 ASN A O 1
ATOM 736 N N . GLU A 1 93 ? 14.232 -5.546 -15.094 1.00 90.19 93 GLU A N 1
ATOM 737 C CA . GLU A 1 93 ? 14.788 -4.227 -15.414 1.00 90.19 93 GLU A CA 1
ATOM 738 C C . GLU A 1 93 ? 15.018 -3.410 -14.137 1.00 90.19 93 GLU A C 1
ATOM 740 O O . GLU A 1 93 ? 16.103 -2.865 -13.931 1.00 90.19 93 GLU A O 1
ATOM 745 N N . ILE A 1 94 ? 14.028 -3.384 -13.240 1.00 88.12 94 ILE A N 1
ATOM 746 C CA . ILE A 1 94 ? 14.110 -2.682 -11.953 1.00 88.12 94 ILE A CA 1
ATOM 747 C C . ILE A 1 94 ? 15.228 -3.266 -11.094 1.00 88.12 94 ILE A C 1
ATOM 749 O O . ILE A 1 94 ? 16.050 -2.517 -10.564 1.00 88.12 94 ILE A O 1
ATOM 753 N N . ARG A 1 95 ? 15.322 -4.599 -11.010 1.00 85.88 95 ARG A N 1
ATOM 754 C CA . ARG A 1 95 ? 16.395 -5.282 -10.276 1.00 85.88 95 ARG A CA 1
ATOM 755 C C . ARG A 1 95 ? 17.783 -4.929 -10.820 1.00 85.88 95 ARG A C 1
ATOM 757 O O . ARG A 1 95 ? 18.715 -4.753 -10.039 1.00 85.88 95 ARG A O 1
ATOM 764 N N . GLY A 1 96 ? 17.926 -4.817 -12.141 1.00 88.94 96 GLY A N 1
ATOM 765 C CA . GLY A 1 96 ? 19.177 -4.420 -12.793 1.00 88.94 96 GLY A CA 1
ATOM 766 C C . GLY A 1 96 ? 19.527 -2.938 -12.622 1.00 88.94 96 GLY A C 1
ATOM 767 O O . GLY A 1 96 ? 20.697 -2.570 -12.693 1.00 88.94 96 GLY A O 1
ATOM 768 N N . ALA A 1 97 ? 18.537 -2.084 -12.359 1.00 90.56 97 ALA A N 1
ATOM 769 C CA . ALA A 1 97 ? 18.703 -0.637 -12.254 1.00 90.56 97 ALA A CA 1
ATOM 770 C C . ALA A 1 97 ? 19.040 -0.128 -10.843 1.00 90.56 97 ALA A C 1
ATOM 772 O O . ALA A 1 97 ? 19.229 1.076 -10.669 1.00 90.56 97 ALA A O 1
ATOM 773 N N . CYS A 1 98 ? 19.143 -1.005 -9.835 1.00 82.38 98 CYS A N 1
ATOM 774 C CA . CYS A 1 98 ? 19.362 -0.623 -8.432 1.00 82.38 98 CYS A CA 1
ATOM 775 C C . CYS A 1 98 ? 20.599 0.266 -8.191 1.00 82.38 98 CYS A C 1
ATOM 777 O O . CYS A 1 98 ? 20.635 1.004 -7.210 1.00 82.38 98 CYS A O 1
ATOM 779 N N . SER A 1 99 ? 21.605 0.222 -9.068 1.00 88.88 99 SER A N 1
ATOM 780 C CA . SER A 1 99 ? 22.825 1.035 -8.982 1.00 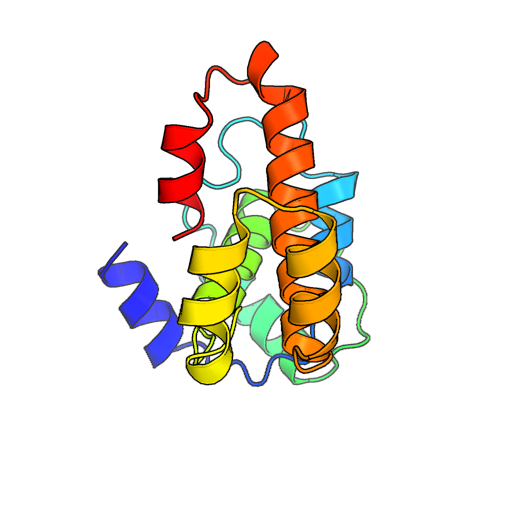88.88 99 SER A CA 1
ATOM 781 C C . SER A 1 99 ? 22.756 2.365 -9.746 1.00 88.88 99 SER A C 1
ATOM 783 O O . SER A 1 99 ? 23.700 3.150 -9.680 1.00 88.88 99 SER A O 1
ATOM 785 N N . SER A 1 100 ? 21.666 2.648 -10.472 1.00 93.69 100 SER A N 1
ATOM 786 C CA . SER A 1 100 ? 21.538 3.845 -11.309 1.00 93.69 100 SER A CA 1
ATOM 787 C C . SER A 1 100 ? 20.166 4.502 -11.193 1.00 93.69 100 SER A C 1
ATOM 789 O O . SER A 1 100 ? 19.170 4.055 -11.763 1.00 93.69 100 SER A O 1
ATOM 791 N N . ILE A 1 101 ? 20.140 5.662 -10.533 1.00 89.56 101 ILE A N 1
ATOM 792 C CA . ILE A 1 101 ? 18.931 6.483 -10.364 1.00 89.56 101 ILE A CA 1
ATOM 793 C C . ILE A 1 101 ? 18.343 6.896 -11.720 1.00 89.56 101 ILE A C 1
ATOM 795 O O . ILE A 1 101 ? 17.127 6.969 -11.876 1.00 89.56 101 ILE A O 1
ATOM 799 N N . HIS A 1 102 ? 19.187 7.182 -12.713 1.00 93.31 102 HIS A N 1
ATOM 800 C CA . HIS A 1 102 ? 18.725 7.626 -14.031 1.00 93.31 102 HIS A CA 1
ATOM 801 C C . HIS A 1 102 ? 18.023 6.499 -14.793 1.00 93.31 102 HIS A C 1
ATOM 803 O O . HIS A 1 102 ? 16.949 6.716 -15.354 1.00 93.31 102 HIS A O 1
ATOM 809 N N . VAL A 1 103 ? 18.591 5.290 -14.760 1.00 92.75 103 VAL A N 1
ATOM 810 C CA . VAL A 1 103 ? 17.980 4.103 -15.373 1.00 92.75 103 VAL A CA 1
ATOM 811 C C . VAL A 1 103 ? 16.685 3.752 -14.643 1.00 92.75 103 VAL A C 1
ATOM 813 O O . VAL A 1 103 ? 15.653 3.587 -15.292 1.00 92.75 103 VAL A O 1
ATOM 816 N N . MET A 1 104 ? 16.700 3.766 -13.306 1.00 91.94 104 MET A N 1
ATOM 817 C CA . MET A 1 104 ? 15.511 3.539 -12.484 1.00 91.94 104 MET A CA 1
ATOM 818 C C . MET A 1 104 ? 14.381 4.512 -12.850 1.00 91.94 104 MET A C 1
ATOM 820 O O . MET A 1 104 ? 13.278 4.078 -13.162 1.00 91.94 104 MET A O 1
ATOM 824 N N . ARG A 1 105 ? 14.651 5.825 -12.919 1.00 90.12 105 ARG A N 1
ATOM 825 C CA . ARG A 1 105 ? 13.637 6.830 -13.302 1.00 90.12 105 ARG A CA 1
ATOM 826 C C . ARG A 1 105 ? 13.024 6.568 -14.674 1.00 90.12 105 ARG A C 1
ATOM 828 O O . ARG A 1 105 ? 11.844 6.845 -14.860 1.00 90.12 105 ARG A O 1
ATOM 835 N N . ASN A 1 106 ? 13.798 6.072 -15.635 1.00 93.25 106 ASN A N 1
ATOM 836 C CA . ASN A 1 106 ? 13.279 5.767 -16.966 1.00 93.25 106 ASN A CA 1
ATOM 837 C C . ASN A 1 106 ? 12.414 4.506 -16.977 1.00 93.25 106 ASN A C 1
ATOM 839 O O . ASN A 1 106 ? 11.406 4.484 -17.675 1.00 93.25 106 ASN A O 1
ATOM 843 N N . ILE A 1 107 ? 12.765 3.494 -16.183 1.00 91.56 107 ILE A N 1
ATOM 844 C CA . ILE A 1 107 ? 11.958 2.279 -16.049 1.00 91.56 107 ILE A CA 1
ATOM 845 C C . ILE A 1 107 ? 10.644 2.581 -15.325 1.00 91.56 107 ILE A C 1
ATOM 847 O O . ILE A 1 107 ? 9.591 2.158 -15.788 1.00 91.56 107 ILE A O 1
ATOM 851 N N . LEU A 1 108 ? 10.669 3.383 -14.254 1.00 88.19 108 LEU A N 1
ATOM 852 C CA . LEU A 1 108 ? 9.451 3.744 -13.520 1.00 88.19 108 LEU A CA 1
ATOM 853 C C . LEU A 1 108 ? 8.431 4.502 -14.386 1.00 88.19 108 LEU A C 1
ATOM 855 O O . LEU A 1 108 ? 7.237 4.356 -14.165 1.00 88.19 108 LEU A O 1
ATOM 859 N N . LYS A 1 109 ? 8.870 5.250 -15.409 1.00 89.88 109 LYS A N 1
ATOM 860 C CA . LYS A 1 109 ? 7.965 5.895 -16.384 1.00 89.88 109 LYS A CA 1
ATOM 861 C C . LYS A 1 109 ? 7.181 4.903 -17.249 1.00 89.88 109 LYS A C 1
ATOM 863 O O . LYS A 1 109 ? 6.199 5.306 -17.861 1.00 89.88 109 LYS A O 1
ATOM 868 N N . LYS A 1 110 ? 7.631 3.648 -17.344 1.00 91.62 110 LYS A N 1
ATOM 869 C CA . LYS A 1 110 ? 6.943 2.584 -18.085 1.00 91.62 110 LYS A CA 1
ATOM 870 C C . LYS A 1 110 ? 5.835 1.922 -17.263 1.00 91.62 110 LYS A C 1
ATOM 872 O O . LYS A 1 110 ? 5.035 1.190 -17.833 1.00 91.62 110 LYS A O 1
ATOM 877 N N . LEU A 1 111 ? 5.800 2.136 -15.943 1.00 85.44 111 LEU A N 1
ATOM 878 C CA .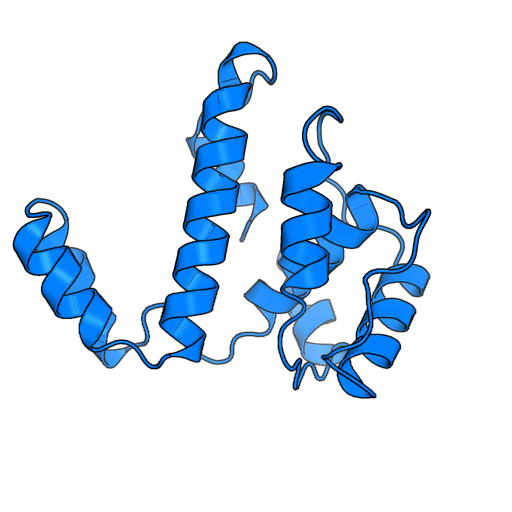 LEU A 1 111 ? 4.768 1.545 -15.097 1.00 85.44 111 LEU A CA 1
ATOM 879 C C . LEU A 1 111 ? 3.389 2.100 -15.471 1.00 85.44 111 LEU A C 1
ATOM 881 O O . LEU A 1 111 ? 3.265 3.305 -15.719 1.00 85.44 111 LEU A O 1
ATOM 885 N N . PRO A 1 112 ? 2.336 1.266 -15.432 1.00 85.81 112 PRO A N 1
ATOM 886 C CA . PRO A 1 112 ? 0.975 1.771 -15.471 1.00 85.81 112 PRO A CA 1
ATOM 887 C C . PRO A 1 112 ? 0.764 2.813 -14.367 1.00 85.81 112 PRO A C 1
ATOM 889 O O . PRO A 1 112 ? 1.322 2.706 -13.272 1.00 85.81 112 PRO A O 1
ATOM 892 N N . SER A 1 113 ? -0.065 3.821 -14.643 1.00 79.62 113 SER A N 1
ATOM 893 C CA . SER A 1 113 ? -0.279 4.951 -13.727 1.00 79.62 113 SER A CA 1
ATOM 894 C C . SER A 1 113 ? -0.676 4.495 -12.315 1.00 79.62 113 SER A C 1
ATOM 896 O O . SER A 1 113 ? -0.144 5.009 -11.333 1.00 79.62 113 SER A O 1
ATOM 898 N N . VAL A 1 114 ? -1.530 3.472 -12.208 1.00 74.94 114 VAL A N 1
ATOM 899 C CA . VAL A 1 114 ? -1.986 2.908 -10.925 1.00 74.94 114 VAL A CA 1
ATOM 900 C C . VAL A 1 114 ? -0.831 2.291 -10.126 1.00 74.94 114 VAL A C 1
ATOM 902 O O . VAL A 1 114 ? -0.707 2.536 -8.923 1.00 74.94 114 VAL A O 1
ATOM 905 N N . ASN A 1 115 ? 0.050 1.541 -10.790 1.00 82.06 115 ASN A N 1
ATOM 906 C CA . ASN A 1 115 ? 1.240 0.947 -10.182 1.00 82.06 115 ASN A CA 1
ATOM 907 C C . ASN A 1 115 ? 2.229 2.017 -9.724 1.00 82.06 115 ASN A C 1
ATOM 909 O O . ASN A 1 115 ? 2.736 1.941 -8.609 1.00 82.06 115 ASN A O 1
ATOM 913 N N . TYR A 1 116 ? 2.479 3.030 -10.559 1.00 82.19 116 TYR A N 1
ATOM 914 C CA . TYR A 1 116 ? 3.382 4.127 -10.216 1.00 82.19 116 TYR A CA 1
ATOM 915 C C . TYR A 1 116 ? 2.875 4.920 -9.004 1.00 82.19 116 TYR A C 1
ATOM 917 O O . TYR A 1 116 ? 3.635 5.139 -8.066 1.00 82.19 116 TYR A O 1
ATOM 925 N N . MET A 1 117 ? 1.589 5.289 -8.978 1.00 76.50 117 MET A N 1
ATOM 926 C CA . MET A 1 117 ? 0.983 5.995 -7.839 1.00 76.50 117 MET A CA 1
ATOM 927 C C . MET A 1 117 ? 1.022 5.149 -6.560 1.00 76.50 117 MET A C 1
ATOM 929 O O . MET A 1 117 ? 1.367 5.641 -5.487 1.00 76.50 117 MET A O 1
ATOM 933 N N . THR A 1 118 ? 0.741 3.847 -6.665 1.00 78.19 118 THR A N 1
ATOM 934 C CA . THR A 1 118 ? 0.838 2.935 -5.517 1.00 78.19 118 THR A CA 1
ATOM 935 C C . THR A 1 118 ? 2.291 2.751 -5.053 1.00 78.19 118 THR A C 1
ATOM 937 O O . THR A 1 118 ? 2.554 2.619 -3.859 1.00 78.19 118 THR A O 1
ATOM 940 N N . LEU A 1 119 ? 3.265 2.784 -5.963 1.00 82.06 119 LEU A N 1
ATOM 941 C CA . LEU A 1 119 ? 4.684 2.750 -5.617 1.00 82.06 119 LEU A CA 1
ATOM 942 C C . LEU A 1 119 ? 5.127 4.037 -4.918 1.00 82.06 119 LEU A C 1
ATOM 944 O O . LEU A 1 119 ? 5.822 3.969 -3.907 1.00 82.06 119 LEU A O 1
ATOM 948 N N . GLU A 1 120 ? 4.696 5.193 -5.416 1.00 80.69 120 GLU A N 1
ATOM 949 C CA . GLU A 1 120 ? 4.930 6.491 -4.783 1.00 80.69 120 GLU A CA 1
ATOM 950 C C . GLU A 1 120 ? 4.375 6.516 -3.355 1.00 80.69 120 GLU A C 1
ATOM 952 O O . GLU A 1 120 ? 5.083 6.930 -2.438 1.00 80.69 120 GLU A O 1
ATOM 957 N N . PHE A 1 121 ? 3.175 5.970 -3.141 1.00 77.25 121 PHE A N 1
ATOM 958 C CA . PHE A 1 121 ? 2.610 5.778 -1.807 1.00 77.25 121 PHE A CA 1
ATOM 959 C C . PHE A 1 121 ? 3.513 4.962 -0.891 1.00 77.25 121 PHE A C 1
ATOM 961 O O . PHE A 1 121 ? 3.868 5.416 0.197 1.00 77.25 121 PHE A O 1
ATOM 968 N N . VAL A 1 122 ? 3.858 3.744 -1.315 1.00 78.88 122 VAL A N 1
ATOM 969 C CA . VAL A 1 122 ? 4.651 2.821 -0.501 1.00 78.88 122 VAL A CA 1
ATOM 970 C C . VAL A 1 122 ? 5.994 3.461 -0.158 1.00 78.88 122 VAL A C 1
ATOM 972 O O . VAL A 1 122 ? 6.415 3.415 0.995 1.00 78.88 122 VAL A O 1
ATOM 975 N N . ILE A 1 123 ? 6.634 4.128 -1.123 1.00 80.50 123 ILE A N 1
ATOM 976 C CA . ILE A 1 123 ? 7.887 4.857 -0.912 1.00 80.50 123 ILE A CA 1
ATOM 977 C C . ILE A 1 123 ? 7.693 6.020 0.068 1.00 80.50 123 ILE A C 1
ATOM 979 O O . ILE A 1 123 ? 8.483 6.143 1.001 1.00 80.50 123 ILE A O 1
ATOM 983 N N . ALA A 1 124 ? 6.662 6.852 -0.098 1.00 77.25 124 ALA A N 1
ATOM 984 C CA . ALA A 1 124 ? 6.388 7.980 0.792 1.00 77.25 124 ALA A CA 1
ATOM 985 C C . ALA A 1 124 ? 6.136 7.513 2.232 1.00 77.25 124 ALA A C 1
ATOM 987 O O . ALA A 1 124 ? 6.713 8.058 3.174 1.00 77.25 124 ALA A O 1
ATOM 988 N N . LEU A 1 125 ? 5.344 6.453 2.400 1.00 73.56 125 LEU A N 1
ATOM 989 C CA . LEU A 1 125 ? 5.072 5.840 3.693 1.00 73.56 125 LEU A CA 1
ATOM 990 C C . LEU A 1 125 ? 6.358 5.289 4.330 1.00 73.56 125 LEU A C 1
ATOM 992 O O . LEU A 1 125 ? 6.656 5.596 5.484 1.00 73.56 125 LEU A O 1
ATOM 996 N N . LEU A 1 126 ? 7.151 4.525 3.573 1.00 72.88 126 LEU A N 1
ATOM 997 C CA . LEU A 1 126 ? 8.420 3.954 4.032 1.00 72.88 126 LEU A CA 1
ATOM 998 C C . LEU A 1 126 ? 9.440 5.028 4.419 1.00 72.88 126 LEU A C 1
ATOM 1000 O O . LEU A 1 126 ? 10.055 4.928 5.481 1.00 72.88 126 LEU A O 1
ATOM 1004 N N . LEU A 1 127 ? 9.609 6.062 3.590 1.00 73.50 127 LEU A N 1
ATOM 1005 C CA . LEU A 1 127 ? 10.492 7.193 3.874 1.00 73.50 127 LEU A CA 1
ATOM 1006 C C . LEU A 1 127 ? 10.065 7.888 5.163 1.00 73.50 127 LEU A C 1
ATOM 1008 O O . LEU A 1 127 ? 10.884 8.107 6.054 1.00 73.50 127 LEU A O 1
ATOM 1012 N N . HIS A 1 128 ? 8.778 8.193 5.296 1.00 69.44 128 HIS A N 1
ATOM 1013 C CA . HIS A 1 128 ? 8.274 8.935 6.440 1.00 69.44 128 HIS A CA 1
ATOM 1014 C C . HIS A 1 128 ? 8.353 8.129 7.750 1.00 69.44 128 HIS A C 1
ATOM 1016 O O . HIS A 1 128 ? 8.662 8.688 8.804 1.00 69.44 128 HIS A O 1
ATOM 1022 N N . ILE A 1 129 ? 8.180 6.803 7.692 1.00 65.88 129 ILE A N 1
ATOM 1023 C CA . ILE A 1 129 ? 8.449 5.914 8.831 1.00 65.88 129 ILE A CA 1
ATOM 1024 C C . ILE A 1 129 ? 9.957 5.856 9.142 1.00 65.88 129 ILE A C 1
ATOM 1026 O O . ILE A 1 129 ? 10.346 5.965 10.306 1.00 65.88 129 ILE A O 1
ATOM 1030 N N . SER A 1 130 ? 10.812 5.733 8.120 1.00 66.38 130 SER A N 1
ATOM 1031 C CA . SER A 1 130 ? 12.279 5.704 8.256 1.00 66.38 130 SER A CA 1
ATOM 1032 C C . SER A 1 130 ? 12.819 6.968 8.929 1.00 66.38 130 SER A C 1
ATOM 1034 O O . SER A 1 130 ? 13.650 6.879 9.833 1.00 66.38 130 SER A O 1
ATOM 1036 N N . HIS A 1 131 ? 12.309 8.149 8.567 1.00 63.72 131 HIS A N 1
ATOM 1037 C CA . HIS A 1 131 ? 12.689 9.420 9.193 1.00 63.72 131 HIS A CA 1
ATOM 1038 C C . HIS A 1 131 ? 12.359 9.489 10.696 1.00 63.72 131 HIS A C 1
ATOM 1040 O O . HIS A 1 131 ? 12.992 10.253 11.424 1.00 63.72 131 HIS A O 1
ATOM 1046 N N . LYS A 1 132 ? 11.428 8.661 11.191 1.00 59.56 132 LYS A N 1
ATOM 1047 C CA . LYS A 1 132 ? 11.079 8.558 12.617 1.00 59.56 132 LYS A CA 1
ATOM 1048 C C . LYS A 1 132 ? 11.696 7.348 13.333 1.00 59.56 132 LYS A C 1
ATOM 1050 O O . LYS A 1 132 ? 11.433 7.155 14.520 1.00 59.56 132 LYS A O 1
ATOM 1055 N N . SER A 1 133 ? 12.563 6.574 12.674 1.00 52.03 133 SER A N 1
ATOM 1056 C CA . SER A 1 133 ? 13.264 5.411 13.258 1.00 52.03 133 SER A CA 1
ATOM 1057 C C . SER A 1 133 ? 14.253 5.752 14.391 1.00 52.03 133 SER A C 1
ATOM 1059 O O . SER A 1 133 ? 14.622 4.884 15.179 1.00 52.03 133 SER A O 1
ATOM 1061 N N . LEU A 1 134 ? 14.644 7.025 14.544 1.00 47.94 134 LEU A N 1
ATOM 1062 C CA . LEU A 1 134 ? 15.380 7.490 15.731 1.00 47.94 134 LEU A CA 1
ATOM 1063 C C . LEU A 1 134 ? 14.494 7.543 16.994 1.00 47.94 134 LEU A C 1
ATOM 1065 O O . LEU 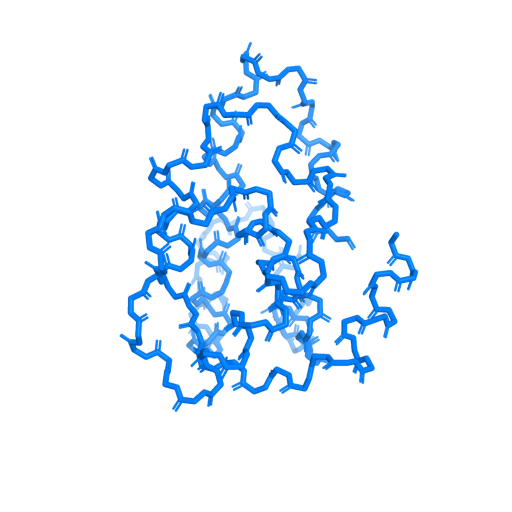A 1 134 ? 15.012 7.415 18.100 1.00 47.94 134 LEU A O 1
ATOM 1069 N N . LEU A 1 135 ? 13.170 7.695 16.842 1.00 46.09 135 LEU A N 1
ATOM 1070 C CA . LEU A 1 135 ? 12.184 7.700 17.937 1.00 46.09 135 LEU A CA 1
ATOM 1071 C C . LEU A 1 135 ? 11.499 6.334 18.110 1.00 46.09 135 LEU A C 1
ATOM 1073 O O . LEU A 1 135 ? 11.249 5.895 19.230 1.00 46.09 135 LEU A O 1
ATOM 1077 N N . ASN A 1 136 ? 11.235 5.632 17.008 1.00 44.62 136 ASN A N 1
ATOM 1078 C CA . ASN A 1 136 ? 10.746 4.257 16.991 1.00 44.62 136 ASN A CA 1
ATOM 1079 C C . ASN A 1 136 ? 11.943 3.343 16.740 1.00 44.62 136 ASN A C 1
ATOM 1081 O O . ASN A 1 136 ? 12.375 3.272 15.600 1.00 44.62 136 ASN A O 1
ATOM 1085 N N . LYS A 1 137 ? 12.463 2.634 17.755 1.00 45.91 137 LYS A N 1
ATOM 1086 C CA . LYS A 1 137 ? 13.509 1.590 17.621 1.00 45.91 137 LYS A CA 1
ATOM 1087 C C . LYS A 1 137 ? 13.092 0.469 16.645 1.00 45.91 137 LYS A C 1
ATOM 1089 O O . LYS A 1 137 ? 12.795 -0.652 17.048 1.00 45.91 137 LYS A O 1
ATOM 1094 N N . ALA A 1 138 ? 13.036 0.769 15.361 1.00 44.94 138 ALA A N 1
ATOM 1095 C CA . ALA A 1 138 ? 12.622 -0.101 14.285 1.00 44.94 138 ALA A CA 1
ATOM 1096 C C . ALA A 1 138 ? 13.704 0.020 13.219 1.00 44.94 138 ALA A C 1
ATOM 1098 O O . ALA A 1 138 ? 13.719 0.958 12.427 1.00 44.94 138 ALA A O 1
ATOM 1099 N N . ASN A 1 139 ? 14.649 -0.922 13.234 1.00 47.28 139 ASN A N 1
ATOM 1100 C CA . ASN A 1 139 ? 15.588 -1.086 12.132 1.00 47.28 139 ASN A CA 1
ATOM 1101 C C . ASN A 1 139 ? 14.783 -1.234 10.834 1.00 47.28 139 ASN A C 1
ATOM 1103 O O . ASN A 1 139 ? 13.812 -1.997 10.806 1.00 47.28 139 ASN A O 1
ATOM 1107 N N . ASN A 1 140 ? 15.209 -0.552 9.767 1.00 46.25 140 ASN A N 1
ATOM 1108 C CA . ASN A 1 140 ? 14.568 -0.540 8.441 1.00 46.25 140 ASN A CA 1
ATOM 1109 C C . ASN A 1 140 ? 14.217 -1.945 7.897 1.00 46.25 140 ASN A C 1
ATOM 1111 O O . ASN A 1 140 ? 13.292 -2.097 7.104 1.00 46.25 140 ASN A O 1
ATOM 1115 N N . THR A 1 141 ? 14.898 -2.991 8.371 1.00 47.62 141 THR A N 1
ATOM 1116 C CA . THR A 1 141 ? 14.617 -4.399 8.063 1.00 47.62 141 THR A CA 1
ATOM 1117 C C . THR A 1 141 ? 13.306 -4.915 8.671 1.00 47.62 141 THR A C 1
ATOM 1119 O O . THR A 1 141 ? 12.552 -5.592 7.982 1.00 47.62 141 THR A O 1
ATOM 1122 N N . SER A 1 142 ? 12.972 -4.557 9.916 1.00 48.22 142 SER A N 1
ATOM 1123 C CA . SER A 1 142 ? 11.748 -5.008 10.613 1.00 48.22 142 SER A CA 1
ATOM 1124 C C . SER A 1 142 ? 10.448 -4.483 9.985 1.00 48.22 142 SER A C 1
ATOM 1126 O O . SER A 1 142 ? 9.401 -5.124 10.066 1.00 48.22 142 SER A O 1
ATOM 1128 N N . LEU A 1 143 ? 10.529 -3.335 9.312 1.00 49.50 143 LEU A N 1
ATOM 1129 C CA . LEU A 1 143 ? 9.411 -2.678 8.638 1.00 49.50 143 LEU A CA 1
ATOM 1130 C C . LEU A 1 143 ? 9.107 -3.270 7.265 1.00 49.50 143 LEU A C 1
ATOM 1132 O O . LEU A 1 143 ? 7.935 -3.392 6.918 1.00 49.50 143 LEU A O 1
ATOM 1136 N N . SER A 1 144 ? 10.133 -3.716 6.531 1.00 49.62 144 SER A N 1
ATOM 1137 C CA . SER A 1 144 ? 9.935 -4.441 5.267 1.00 49.62 144 SER A CA 1
ATOM 1138 C C . SER A 1 144 ? 9.109 -5.723 5.449 1.00 49.62 144 SER A C 1
ATOM 1140 O O . SER A 1 144 ? 8.322 -6.066 4.578 1.00 49.62 144 SER A O 1
ATOM 1142 N N . PHE A 1 145 ? 9.214 -6.368 6.617 1.00 46.25 145 PHE A N 1
ATOM 1143 C CA . PHE A 1 145 ? 8.409 -7.534 6.996 1.00 46.25 145 PHE A CA 1
ATOM 1144 C C . PHE A 1 145 ? 7.026 -7.196 7.566 1.00 46.25 145 PHE A C 1
ATOM 1146 O O . PHE A 1 145 ? 6.235 -8.103 7.766 1.00 46.25 145 PHE A O 1
ATOM 1153 N N . SER A 1 146 ? 6.750 -5.935 7.912 1.00 46.84 146 SER A N 1
ATOM 1154 C CA . SER A 1 146 ? 5.463 -5.541 8.518 1.00 46.84 146 SER A CA 1
ATOM 1155 C C . SER A 1 146 ? 4.466 -4.983 7.493 1.00 46.84 146 SER A C 1
ATOM 1157 O O . SER A 1 146 ? 3.284 -4.849 7.800 1.00 46.84 146 SER A O 1
ATOM 1159 N N . LEU A 1 147 ? 4.950 -4.611 6.303 1.00 48.47 147 LEU A N 1
ATOM 1160 C CA . LEU A 1 147 ? 4.149 -4.138 5.165 1.00 48.47 147 LEU A CA 1
ATOM 1161 C C . LEU A 1 147 ? 3.785 -5.258 4.172 1.00 48.47 147 LEU A C 1
ATOM 1163 O O . LEU A 1 147 ? 2.993 -5.014 3.266 1.00 48.47 147 LEU A O 1
ATOM 1167 N N . VAL A 1 148 ? 4.360 -6.452 4.349 1.00 40.78 148 VAL A N 1
ATOM 1168 C CA . VAL A 1 148 ? 4.148 -7.685 3.567 1.00 40.78 148 VAL A CA 1
ATOM 1169 C C . VAL A 1 148 ? 3.611 -8.762 4.508 1.00 40.78 148 VAL A C 1
ATOM 1171 O O . VAL A 1 148 ? 2.842 -9.638 4.054 1.00 40.78 148 VAL A O 1
#

Sequence (148 aa):
MFMFLLWCNIHCNLQMNYPFTCMNYLILLGLNSPNVFKSDGDIKVIQYLVSLYNKDSNTSFPEGVDLVDAAALAKCYLASLLEPLTTFELYNEIRGACSSIHVMRNILKKLPSVNYMTLEFVIALLLHISHKSLLNKANNTSLSFSLV

Foldseek 3Di:
DVVLLVCLQPQQPPPFPDPPQLLVCCLPPVAVDPCLLVDLDDPVLLSVVSVVRVVPVVDHDDPPDDSSSSNNNLLSVCSNDPAHLLGPVCVVQCVVCPPPPVSNVVSLVVDDPVSSVNVVSVVSVLVSNVVCCVVHVADSVNVVVSSD

InterPro domains:
  IPR000198 Rho GTPase-activating protein domain [PF00620] (21-144)
  IPR000198 Rho GTPase-activating protein domain [PS50238] (1-148)
  IPR000198 Rho GTPase-activating protein domain [SM00324] (20-147)
  IPR008936 Rho GTPase activation protein [G3DSA:1.10.555.10] (20-147)
  IPR008936 Rho GTPase activation protein [SSF48350] (20-145)

Radius of gyration: 15.76 Å; chains: 1; bounding box: 42×30×36 Å